Protein 4HH6 (pdb70)

Organism: Escherichia coli O44:H18 (strain 042 / EAEC) (NCBI:txid216592)

Structure (mmCIF, N/CA/C/O backbone):
data_4HH6
#
_entry.id   4HH6
#
_cell.length_a   40.920
_cell.length_b   46.850
_cell.length_c   75.530
_cell.angle_alpha   90.00
_cell.angle_beta   90.00
_cell.angle_gamma   90.00
#
_symmetry.space_group_name_H-M   'P 21 21 21'
#
loop_
_entity.id
_entity.type
_entity.pdbx_description
1 polymer 'Putative type VI secretion protein'
2 polymer 'Peptide from EAEC T6SS Sci1 SciI protein'
3 water water
#
loop_
_atom_site.group_PDB
_atom_site.id
_atom_site.type_symbol
_atom_site.label_atom_id
_atom_site.label_alt_id
_atom_site.label_comp_id
_atom_site.label_asym_id
_atom_site.label_entity_id
_atom_site.label_seq_id
_atom_site.pdbx_PDB_ins_code
_atom_site.Cartn_x
_atom_site.Cartn_y
_atom_site.Cartn_z
_atom_site.occupancy
_atom_site.B_iso_or_equiv
_atom_site.auth_seq_id
_atom_site.auth_comp_id
_atom_site.auth_asym_id
_atom_site.auth_atom_id
_atom_site.pdbx_PDB_model_num
ATOM 1 N N . GLU A 1 6 ? 7.268 3.135 -27.528 1.00 58.98 6 GLU A N 1
ATOM 2 C CA . GLU A 1 6 ? 7.335 2.956 -26.084 1.00 58.69 6 GLU A CA 1
ATOM 3 C C . GLU A 1 6 ? 5.928 3.076 -25.425 1.00 62.16 6 GLU A C 1
ATOM 4 O O . GLU A 1 6 ? 5.312 2.031 -25.192 1.00 61.99 6 GLU A O 1
ATOM 10 N N . ASN A 1 7 ? 5.358 4.290 -25.211 1.00 57.83 7 ASN A N 1
ATOM 11 C CA . ASN A 1 7 ? 5.976 5.609 -25.329 1.00 57.08 7 ASN A CA 1
ATOM 12 C C . ASN A 1 7 ? 5.860 6.320 -23.984 1.00 58.83 7 ASN A C 1
ATOM 13 O O . ASN A 1 7 ? 4.879 6.124 -23.276 1.00 58.32 7 ASN A O 1
ATOM 18 N N . SER A 1 8 ? 6.874 7.110 -23.626 1.00 53.66 8 SER A N 1
ATOM 19 C CA . SER A 1 8 ? 7.063 7.755 -22.334 1.00 52.61 8 SER A CA 1
ATOM 20 C C . SER A 1 8 ? 5.827 8.227 -21.569 1.00 54.16 8 SER A C 1
ATOM 21 O O . SER A 1 8 ? 5.632 7.790 -20.434 1.00 53.54 8 SER A O 1
ATOM 24 N N . ALA A 1 9 ? 5.007 9.110 -22.170 1.00 49.20 9 ALA A N 1
ATOM 25 C CA . ALA A 1 9 ? 3.769 9.622 -21.561 1.00 48.21 9 ALA A CA 1
ATOM 26 C C . ALA A 1 9 ? 2.692 8.571 -21.288 1.00 49.89 9 ALA A C 1
ATOM 27 O O . ALA A 1 9 ? 1.980 8.672 -20.284 1.00 49.13 9 ALA A O 1
ATOM 29 N N . ALA A 1 10 ? 2.552 7.588 -22.190 1.00 45.26 10 ALA A N 1
ATOM 30 C CA . ALA A 1 10 ? 1.616 6.470 -22.049 1.00 44.40 10 ALA A CA 1
ATOM 31 C C . ALA A 1 10 ? 2.001 5.533 -20.904 1.00 46.52 10 ALA A C 1
ATOM 32 O O . ALA A 1 10 ? 1.107 5.017 -20.235 1.00 45.91 10 ALA A O 1
ATOM 34 N N . LEU A 1 11 ? 3.315 5.336 -20.666 1.00 41.83 11 LEU A N 1
ATOM 35 C CA . LEU A 1 11 ? 3.861 4.538 -19.564 1.00 41.16 11 LEU A CA 1
ATOM 36 C C . LEU A 1 11 ? 3.574 5.180 -18.210 1.00 43.73 11 LEU A C 1
ATOM 37 O O . LEU A 1 11 ? 3.221 4.468 -17.277 1.00 43.26 11 LEU A O 1
ATOM 42 N N . LEU A 1 12 ? 3.736 6.511 -18.100 1.00 39.44 12 LEU A N 1
ATOM 43 C CA . LEU A 1 12 ? 3.547 7.270 -16.867 1.00 38.97 12 LEU A CA 1
ATOM 44 C C . LEU A 1 12 ? 2.143 7.184 -16.335 1.00 42.28 12 LEU A C 1
ATOM 45 O O . LEU A 1 12 ? 1.964 7.122 -15.123 1.00 41.86 12 LEU A O 1
ATOM 50 N N . ARG A 1 13 ? 1.145 7.165 -17.223 0.84 38.12 13 ARG A N 1
ATOM 51 C CA . ARG A 1 13 ? -0.252 7.055 -16.815 0.84 37.68 13 ARG A CA 1
ATOM 52 C C . ARG A 1 13 ? -0.600 5.636 -16.376 0.84 41.28 13 ARG A C 1
ATOM 53 O O . ARG A 1 13 ? -1.674 5.416 -15.814 0.84 40.94 13 ARG A O 1
ATOM 61 N N . ARG A 1 14 ? 0.310 4.680 -16.629 1.00 37.68 14 ARG A N 1
ATOM 62 C CA . ARG A 1 14 ? 0.178 3.286 -16.215 1.00 37.56 14 ARG A CA 1
ATOM 63 C C . ARG A 1 14 ? 0.759 3.079 -14.807 1.00 41.43 14 ARG A C 1
ATOM 64 O O . ARG A 1 14 ? 0.614 1.993 -14.249 1.00 41.18 14 ARG A O 1
ATOM 72 N N . LEU A 1 15 ? 1.407 4.114 -14.229 1.00 37.60 15 LEU A N 1
ATOM 73 C CA . LEU A 1 15 ? 1.957 4.040 -12.874 1.00 37.19 15 LEU A CA 1
ATOM 74 C C . LEU A 1 15 ? 0.829 4.138 -11.868 1.00 41.26 15 LEU A C 1
ATOM 75 O O . LEU A 1 15 ? -0.176 4.795 -12.139 1.00 40.86 15 LEU A O 1
ATOM 80 N N . ASN A 1 16 ? 1.002 3.522 -10.693 1.00 37.93 16 ASN A N 1
ATOM 81 C CA . ASN A 1 16 ? 0.011 3.640 -9.629 1.00 37.81 16 ASN A CA 1
ATOM 82 C C . ASN A 1 16 ? 0.268 4.956 -8.883 1.00 42.66 16 ASN A C 1
ATOM 83 O O . ASN A 1 16 ? 1.258 5.629 -9.177 1.00 42.34 16 ASN A O 1
ATOM 88 N N . HIS A 1 17 ? -0.614 5.332 -7.940 1.00 39.83 17 HIS A N 1
ATOM 89 C CA . HIS A 1 17 ? -0.487 6.580 -7.182 1.00 39.84 17 HIS A CA 1
ATOM 90 C C . HIS A 1 17 ? 0.848 6.717 -6.444 1.00 42.71 17 HIS A C 1
ATOM 91 O O . HIS A 1 17 ? 1.470 7.777 -6.513 1.00 42.08 17 HIS A O 1
ATOM 98 N N . TYR A 1 18 ? 1.306 5.625 -5.801 1.00 38.65 18 TYR A N 1
ATOM 99 C CA . TYR A 1 18 ? 2.558 5.534 -5.047 1.00 38.13 18 TYR A CA 1
ATOM 100 C C . TYR A 1 18 ? 3.791 5.865 -5.913 1.00 41.89 18 TYR A C 1
ATOM 101 O O . TYR A 1 18 ? 4.542 6.780 -5.569 1.00 41.72 18 TYR A O 1
ATOM 110 N N . CYS A 1 19 ? 3.992 5.119 -7.025 1.00 37.84 19 CYS A N 1
ATOM 111 C CA . CYS A 1 19 ? 5.116 5.295 -7.953 1.00 37.29 19 CYS A CA 1
ATOM 112 C C . CYS A 1 19 ? 5.110 6.642 -8.670 1.00 40.38 19 CYS A C 1
ATOM 113 O O . CYS A 1 19 ? 6.183 7.210 -8.886 1.00 39.94 19 CYS A O 1
ATOM 116 N N . ALA A 1 20 ? 3.910 7.151 -9.030 1.00 36.26 20 ALA A N 1
ATOM 117 C CA . ALA A 1 20 ? 3.734 8.447 -9.696 1.00 35.84 20 ALA A CA 1
ATOM 118 C C . ALA A 1 20 ? 4.135 9.596 -8.771 1.00 39.46 20 ALA A C 1
ATOM 119 O O . ALA A 1 20 ? 4.753 10.558 -9.234 1.00 39.09 20 ALA A O 1
ATOM 121 N N . ARG A 1 21 ? 3.798 9.482 -7.464 1.00 35.72 21 ARG A N 1
ATOM 122 C CA . ARG A 1 21 ? 4.134 10.462 -6.426 1.00 35.41 21 ARG A CA 1
ATOM 123 C C . ARG A 1 21 ? 5.649 10.491 -6.212 1.00 39.48 21 ARG A C 1
ATOM 124 O O . ARG A 1 21 ? 6.226 11.575 -6.121 1.00 39.15 21 ARG A O 1
ATOM 132 N N . ALA A 1 22 ? 6.287 9.299 -6.168 1.00 36.19 22 ALA A N 1
ATOM 133 C CA . ALA A 1 22 ? 7.732 9.134 -6.009 1.00 36.11 22 ALA A CA 1
ATOM 134 C C . ALA A 1 22 ? 8.495 9.723 -7.194 1.00 40.29 22 ALA A C 1
ATOM 135 O O . ALA A 1 22 ? 9.552 10.313 -6.991 1.00 39.53 22 ALA A O 1
ATOM 137 N N . LEU A 1 23 ? 7.950 9.600 -8.419 1.00 37.67 23 LEU A N 1
ATOM 138 C CA . LEU A 1 23 ? 8.577 10.168 -9.614 1.00 38.05 23 LEU A CA 1
ATOM 139 C C . LEU A 1 23 ? 8.422 11.695 -9.639 1.00 43.80 23 LEU A C 1
ATOM 140 O O . LEU A 1 23 ? 9.348 12.389 -10.061 1.00 43.16 23 LEU A O 1
ATOM 145 N N . GLU A 1 24 ? 7.266 12.210 -9.161 1.00 42.11 24 GLU A N 1
ATOM 146 C CA . GLU A 1 24 ? 6.975 13.645 -9.057 1.00 42.65 24 GLU A CA 1
ATOM 147 C C . GLU A 1 24 ? 7.944 14.289 -8.047 1.00 47.47 24 GLU A C 1
ATOM 148 O O . GLU A 1 24 ? 8.518 15.341 -8.333 1.00 47.21 24 GLU A O 1
ATOM 154 N N . GLY A 1 25 ? 8.163 13.603 -6.923 1.00 44.57 25 GLY A N 1
ATOM 155 C CA . GLY A 1 25 ? 9.097 14.012 -5.880 1.00 44.67 25 GLY A CA 1
ATOM 156 C C . GLY A 1 25 ? 10.536 13.921 -6.351 1.00 49.08 25 GLY A C 1
ATOM 157 O O . GLY A 1 25 ? 11.381 14.706 -5.913 1.00 48.91 25 GLY A O 1
ATOM 158 N N . ALA A 1 26 ? 10.819 12.960 -7.257 1.00 45.84 26 ALA A N 1
ATOM 159 C CA . ALA A 1 26 ? 12.134 12.771 -7.869 1.00 45.90 26 ALA A CA 1
ATOM 160 C C . ALA A 1 26 ? 12.379 13.905 -8.861 1.00 50.21 26 ALA A C 1
ATOM 161 O O . ALA A 1 26 ? 13.496 14.417 -8.928 1.00 49.72 26 ALA A O 1
ATOM 163 N N . ALA A 1 27 ? 11.321 14.315 -9.601 1.00 47.30 27 ALA A N 1
ATOM 164 C CA . ALA A 1 27 ? 11.353 15.417 -10.569 1.00 47.35 27 ALA A CA 1
ATOM 165 C C . ALA A 1 27 ? 11.602 16.734 -9.846 1.00 51.62 27 ALA A C 1
ATOM 166 O O . ALA A 1 27 ? 12.443 17.518 -10.290 1.00 51.25 27 ALA A O 1
ATOM 168 N N . SER A 1 28 ? 10.899 16.950 -8.706 1.00 48.42 28 SER A N 1
ATOM 169 C CA . SER A 1 28 ? 11.030 18.124 -7.839 1.00 48.34 28 SER A CA 1
ATOM 170 C C . SER A 1 28 ? 12.468 18.258 -7.349 1.00 52.69 28 SER A C 1
ATOM 171 O O . SER A 1 28 ? 13.015 19.358 -7.376 1.00 52.36 28 SER A O 1
ATOM 174 N N . LEU A 1 29 ? 13.076 17.129 -6.924 1.00 49.48 29 LEU A N 1
ATOM 175 C CA . LEU A 1 29 ? 14.452 17.063 -6.451 1.00 49.41 29 LEU A CA 1
ATOM 176 C C . LEU A 1 29 ? 15.446 17.393 -7.546 1.00 53.88 29 LEU A C 1
ATOM 177 O O . LEU A 1 29 ? 16.397 18.122 -7.277 1.00 53.42 29 LEU A O 1
ATOM 182 N N . CYS A 1 30 ? 15.243 16.853 -8.761 1.00 51.03 30 CYS A N 1
ATOM 183 C CA . CYS A 1 30 ? 16.090 17.123 -9.918 1.00 51.11 30 CYS A CA 1
ATOM 184 C C . CYS A 1 30 ? 16.027 18.607 -10.217 1.00 55.79 30 CYS A C 1
ATOM 185 O O . CYS A 1 30 ? 17.063 19.227 -10.377 1.00 55.20 30 CYS A O 1
ATOM 188 N N . GLN A 1 31 ? 14.815 19.184 -10.215 1.00 53.20 31 GLN A N 1
ATOM 189 C CA . GLN A 1 31 ? 14.572 20.599 -10.469 1.00 53.42 31 GLN A CA 1
ATOM 190 C C . GLN A 1 31 ? 15.366 21.495 -9.516 1.00 58.36 31 GLN A C 1
ATOM 191 O O . GLN A 1 31 ? 15.900 22.513 -9.957 1.00 58.28 31 GLN A O 1
ATOM 193 N N . THR A 1 32 ? 15.422 21.135 -8.222 1.00 55.19 32 THR A N 1
ATOM 194 C CA . THR A 1 32 ? 16.174 21.875 -7.202 1.00 55.15 32 THR A CA 1
ATOM 195 C C . THR A 1 32 ? 17.691 21.626 -7.245 1.00 59.00 32 THR A C 1
ATOM 196 O O . THR A 1 32 ? 18.473 22.564 -7.062 1.00 58.68 32 THR A O 1
ATOM 200 N N . ARG A 1 33 ? 18.096 20.369 -7.446 1.00 55.39 33 ARG A N 1
ATOM 201 C CA . ARG A 1 33 ? 19.493 19.958 -7.558 1.00 55.10 33 ARG A CA 1
ATOM 202 C C . ARG A 1 33 ? 20.071 20.271 -8.923 1.00 58.84 33 ARG A C 1
ATOM 203 O O . ARG A 1 33 ? 21.258 20.570 -9.020 1.00 58.19 33 ARG A O 1
ATOM 211 N N . ALA A 1 34 ? 19.242 20.167 -9.969 1.00 55.52 34 ALA A N 1
ATOM 212 C CA . ALA A 1 34 ? 19.507 20.577 -11.336 1.00 55.15 34 ALA A CA 1
ATOM 213 C C . ALA A 1 34 ? 20.754 20.003 -11.991 1.00 58.28 34 ALA A C 1
ATOM 214 O O . ALA A 1 34 ? 21.620 20.801 -12.296 1.00 58.17 34 ALA A O 1
ATOM 216 N N . HIS A 1 35 ? 20.894 18.701 -12.314 1.00 53.97 35 HIS A N 1
ATOM 217 C CA . HIS A 1 35 ? 20.048 17.510 -12.371 1.00 53.31 35 HIS A CA 1
ATOM 218 C C . HIS A 1 35 ? 19.160 17.453 -13.618 1.00 55.30 35 HIS A C 1
ATOM 219 O O . HIS A 1 35 ? 17.973 17.777 -13.613 1.00 54.97 35 HIS A O 1
ATOM 226 N N . ALA A 1 36 ? 19.864 17.183 -14.715 1.00 50.14 36 ALA A N 1
ATOM 227 C CA . ALA A 1 36 ? 19.434 17.148 -16.100 1.00 49.12 36 ALA A CA 1
ATOM 228 C C . ALA A 1 36 ? 18.334 16.149 -16.379 1.00 50.38 36 ALA A C 1
ATOM 229 O O . ALA A 1 36 ? 17.373 16.481 -17.076 1.00 49.83 36 ALA A O 1
ATOM 231 N N . GLU A 1 37 ? 18.470 14.937 -15.840 1.00 44.82 37 GLU A N 1
ATOM 232 C CA . GLU A 1 37 ? 17.514 13.873 -16.061 1.00 43.67 37 GLU A CA 1
ATOM 233 C C . GLU A 1 37 ? 17.147 13.157 -14.775 1.00 45.08 37 GLU A C 1
ATOM 234 O O . GLU A 1 37 ? 17.927 13.159 -13.820 1.00 44.54 37 GLU A O 1
ATOM 240 N N . ILE A 1 38 ? 15.968 12.529 -14.756 1.00 39.90 38 ILE A N 1
ATOM 241 C CA . ILE A 1 38 ? 15.529 11.717 -13.631 1.00 38.68 38 ILE A CA 1
ATOM 242 C C . ILE A 1 38 ? 16.065 10.316 -13.930 1.00 40.82 38 ILE A C 1
ATOM 243 O O . ILE A 1 38 ? 15.771 9.759 -14.990 1.00 40.23 38 ILE A O 1
ATOM 248 N N . THR A 1 39 ? 16.906 9.786 -13.034 1.00 36.35 39 THR A N 1
ATOM 249 C CA . THR A 1 39 ? 17.499 8.455 -13.176 1.00 35.67 39 THR A CA 1
ATOM 250 C C . THR A 1 39 ? 16.685 7.452 -12.326 1.00 38.23 39 THR A C 1
ATOM 251 O O . THR A 1 39 ? 15.938 7.905 -11.453 1.00 37.20 39 THR A O 1
ATOM 255 N N . PRO A 1 40 ? 16.798 6.104 -12.521 1.00 34.42 40 PRO A N 1
ATOM 256 C CA . PRO A 1 40 ? 16.037 5.180 -11.655 1.00 34.17 40 PRO A CA 1
ATOM 257 C C . PRO A 1 40 ? 16.362 5.370 -10.173 1.00 38.02 40 PRO A C 1
ATOM 258 O O . PRO A 1 40 ? 15.476 5.240 -9.338 1.00 37.46 40 PRO A O 1
ATOM 262 N N . GLU A 1 41 ? 17.623 5.724 -9.865 1.00 34.66 41 GLU A N 1
ATOM 263 C CA . GLU A 1 41 ? 18.153 6.001 -8.524 1.00 34.41 41 GLU A CA 1
ATOM 264 C C . GLU A 1 41 ? 17.471 7.196 -7.869 1.00 37.84 41 GLU A C 1
ATOM 265 O O . GLU A 1 41 ? 17.268 7.169 -6.656 1.00 37.75 41 GLU A O 1
ATOM 271 N N . HIS A 1 42 ? 17.112 8.234 -8.664 1.00 33.82 42 HIS A N 1
ATOM 272 C CA . HIS A 1 42 ? 16.370 9.414 -8.201 1.00 33.37 42 HIS A CA 1
ATOM 273 C C . HIS A 1 42 ? 14.998 8.929 -7.729 1.00 36.85 42 HIS A C 1
ATOM 274 O O . HIS A 1 42 ? 14.544 9.307 -6.649 1.00 36.33 42 HIS A O 1
ATOM 281 N N . TRP A 1 43 ? 14.368 8.061 -8.545 1.00 33.03 43 TRP A N 1
ATOM 282 C CA . TRP A 1 43 ? 13.064 7.460 -8.310 1.00 32.68 43 TRP A CA 1
ATOM 283 C C . TRP A 1 43 ? 13.091 6.458 -7.159 1.00 36.43 43 TRP A C 1
ATOM 284 O O . TRP A 1 43 ? 12.235 6.541 -6.279 1.0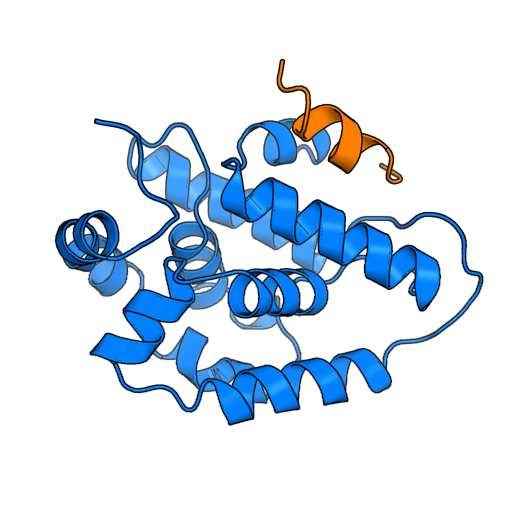0 35.92 43 TRP A O 1
ATOM 295 N N . LEU A 1 44 ? 14.070 5.519 -7.162 1.00 33.11 44 LEU A N 1
ATOM 296 C CA . LEU A 1 44 ? 14.248 4.501 -6.121 1.00 33.02 44 LEU A CA 1
ATOM 297 C C . LEU A 1 44 ? 14.436 5.153 -4.761 1.00 36.83 44 LEU A C 1
ATOM 298 O O . LEU A 1 44 ? 13.899 4.650 -3.773 1.00 36.20 44 LEU A O 1
ATOM 303 N N . LEU A 1 45 ? 15.160 6.295 -4.723 1.00 33.60 45 LEU A N 1
ATOM 304 C CA . LEU A 1 45 ? 15.387 7.085 -3.516 1.00 33.36 45 LEU A CA 1
ATOM 305 C C . LEU A 1 45 ? 14.048 7.510 -2.922 1.00 37.43 45 LEU A C 1
ATOM 306 O O . LEU A 1 45 ? 13.809 7.245 -1.751 1.00 36.89 45 LEU A O 1
ATOM 311 N N . LYS A 1 46 ? 13.166 8.114 -3.744 1.00 34.44 46 LYS A N 1
ATOM 312 C CA . LYS A 1 46 ? 11.842 8.580 -3.324 1.00 34.62 46 LYS A CA 1
ATOM 313 C C . LYS A 1 46 ? 10.887 7.445 -2.980 1.00 39.98 46 LYS A C 1
ATOM 314 O O . LYS A 1 46 ? 10.047 7.620 -2.100 1.00 39.72 46 LYS A O 1
ATOM 320 N N . LEU A 1 47 ? 11.016 6.290 -3.665 1.00 37.48 47 LEU A N 1
ATOM 321 C CA . LEU A 1 47 ? 10.200 5.098 -3.419 1.00 37.87 47 LEU A CA 1
ATOM 322 C C . LEU A 1 47 ? 10.457 4.552 -2.009 1.00 43.20 47 LEU A C 1
ATOM 323 O O . LEU A 1 47 ? 9.505 4.191 -1.314 1.00 42.76 47 LEU A O 1
ATOM 328 N N . LEU A 1 48 ? 11.740 4.530 -1.586 1.00 40.99 48 LEU A N 1
ATOM 329 C CA . LEU A 1 48 ? 12.176 4.091 -0.255 1.00 41.68 48 LEU A CA 1
ATOM 330 C C . LEU A 1 48 ? 11.829 5.157 0.765 1.00 47.49 48 LEU A C 1
ATOM 331 O O . LEU A 1 48 ? 11.391 4.839 1.869 1.00 47.19 48 LEU A O 1
ATOM 336 N N . GLU A 1 49 ? 12.068 6.426 0.395 1.00 45.41 49 GLU A N 1
ATOM 337 C CA . GLU A 1 49 ? 11.823 7.632 1.187 1.00 45.70 49 GLU A CA 1
ATOM 338 C C . GLU A 1 49 ? 10.391 7.787 1.605 1.00 49.65 49 GLU A C 1
ATOM 339 O O . GLU A 1 49 ? 10.111 8.403 2.632 1.00 49.22 49 GLU A O 1
ATOM 345 N N . GLN A 1 50 ? 9.490 7.345 0.738 1.00 46.32 50 GLN A N 1
ATOM 346 C CA . GLN A 1 50 ? 8.074 7.435 0.918 1.00 46.12 50 GLN A CA 1
ATOM 347 C C . GLN A 1 50 ? 7.572 6.506 1.975 1.00 50.33 50 GLN A C 1
ATOM 348 O O . GLN A 1 50 ? 7.061 6.994 2.976 1.00 50.00 50 GLN A O 1
ATOM 354 N N . GLY A 1 51 ? 7.547 5.212 1.729 1.00 47.39 51 GLY A N 1
ATOM 355 C CA . GLY A 1 51 ? 6.774 4.478 2.720 1.00 47.19 51 GLY A CA 1
ATOM 356 C C . GLY A 1 51 ? 7.314 3.149 3.182 1.00 50.69 51 GLY A C 1
ATOM 357 O O . GLY A 1 51 ? 8.355 3.068 3.858 1.00 50.34 51 GLY A O 1
ATOM 358 N N . GLU A 1 52 ? 6.294 2.328 3.259 1.00 46.65 52 GLU A N 1
ATOM 359 C CA . GLU A 1 52 ? 6.145 0.927 3.396 1.00 46.23 52 GLU A CA 1
ATOM 360 C C . GLU A 1 52 ? 5.427 0.536 2.086 1.00 49.58 52 GLU A C 1
ATOM 361 O O . GLU A 1 52 ? 4.236 0.191 2.040 1.00 49.04 52 GLU A O 1
ATOM 364 N N . GLY A 1 53 ? 6.196 0.713 1.035 1.00 45.86 53 GLY A N 1
ATOM 365 C CA . GLY A 1 53 ? 5.901 0.327 -0.322 1.00 45.41 53 GLY A CA 1
ATOM 366 C C . GLY A 1 53 ? 6.458 -1.068 -0.493 1.00 48.67 53 GLY A C 1
ATOM 367 O O . GLY A 1 53 ? 7.062 -1.604 0.444 1.00 48.12 53 GLY A O 1
ATOM 368 N N . ASP A 1 54 ? 6.248 -1.681 -1.672 1.00 44.81 54 ASP A N 1
ATOM 369 C CA . ASP A 1 54 ? 6.695 -3.044 -1.963 1.00 44.48 54 ASP A CA 1
ATOM 370 C C . ASP A 1 54 ? 8.164 -3.298 -1.631 1.00 48.27 54 ASP A C 1
ATOM 371 O O . ASP A 1 54 ? 8.476 -4.352 -1.085 1.00 48.00 54 ASP A O 1
ATOM 376 N N . LEU A 1 55 ? 9.052 -2.326 -1.927 1.00 44.75 55 LEU A N 1
ATOM 377 C CA . LEU A 1 55 ? 10.495 -2.413 -1.665 1.00 44.61 55 LEU A CA 1
ATOM 378 C C . LEU A 1 55 ? 10.794 -2.447 -0.169 1.00 48.25 55 LEU A C 1
ATOM 379 O O . LEU A 1 55 ? 11.726 -3.133 0.250 1.00 47.87 55 LEU A O 1
ATOM 384 N N . THR A 1 56 ? 10.014 -1.698 0.629 1.00 44.79 56 THR A N 1
ATOM 385 C CA . THR A 1 56 ? 10.162 -1.641 2.084 1.00 44.63 56 THR A CA 1
ATOM 386 C C . THR A 1 56 ? 9.712 -2.977 2.706 1.00 48.74 56 THR A C 1
ATOM 387 O O . THR A 1 56 ? 10.403 -3.499 3.582 1.00 48.36 56 THR A O 1
ATOM 391 N N . VAL A 1 57 ? 8.586 -3.540 2.211 1.00 45.38 57 VAL A N 1
ATOM 392 C CA . VAL A 1 57 ? 8.012 -4.829 2.628 1.00 45.39 57 VAL A CA 1
ATOM 393 C C . VAL A 1 57 ? 8.973 -5.976 2.289 1.00 50.30 57 VAL A C 1
ATOM 394 O O . VAL A 1 57 ? 9.247 -6.807 3.155 1.00 50.07 57 VAL A O 1
ATOM 398 N N . LEU A 1 58 ? 9.505 -6.000 1.045 1.00 47.60 58 LEU A N 1
ATOM 399 C CA . LEU A 1 58 ? 10.475 -7.004 0.594 1.00 47.87 58 LEU A CA 1
ATOM 400 C C . LEU A 1 58 ? 11.778 -6.847 1.359 1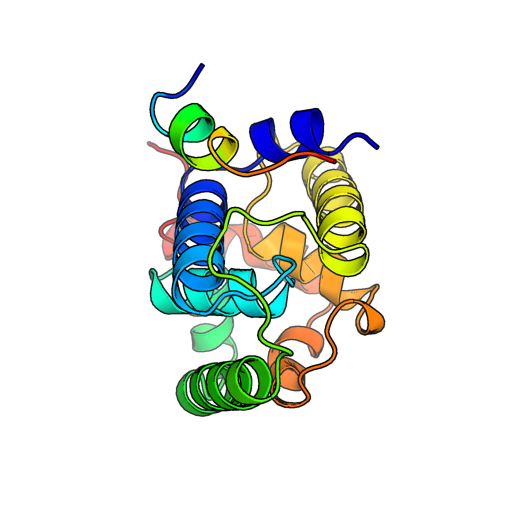.00 52.98 58 LEU A C 1
ATOM 401 O O . LEU A 1 58 ? 12.393 -7.848 1.720 1.00 52.54 58 LEU A O 1
ATOM 406 N N . GLY A 1 59 ? 12.153 -5.594 1.628 1.00 50.69 59 GLY A N 1
ATOM 407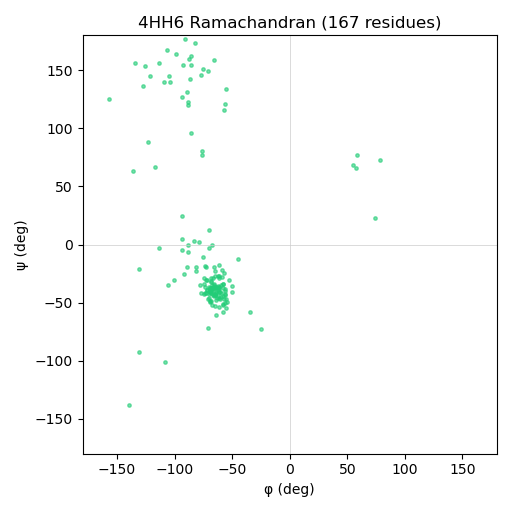 C CA . GLY A 1 59 ? 13.339 -5.236 2.394 1.00 51.12 59 GLY A CA 1
ATOM 408 C C . GLY A 1 59 ? 13.352 -5.859 3.773 1.00 56.28 59 GLY A C 1
ATOM 409 O O . GLY A 1 59 ? 14.345 -6.465 4.163 1.00 55.76 59 GLY A O 1
ATOM 410 N N . ARG A 1 60 ? 12.217 -5.757 4.482 1.00 53.93 60 ARG A N 1
ATOM 411 C CA . ARG A 1 60 ? 11.976 -6.278 5.825 1.00 54.39 60 ARG A CA 1
ATOM 412 C C . ARG A 1 60 ? 12.050 -7.814 5.871 1.00 59.69 60 ARG A C 1
ATOM 413 O O . ARG A 1 60 ? 12.916 -8.353 6.562 1.00 59.06 60 ARG A O 1
ATOM 421 N N . ARG A 1 61 ? 11.164 -8.508 5.110 1.00 57.65 61 ARG A N 1
ATOM 422 C CA . ARG A 1 61 ? 11.065 -9.975 5.033 1.00 58.11 61 ARG A CA 1
ATOM 423 C C . ARG A 1 61 ? 12.337 -10.649 4.500 1.00 64.65 61 ARG A C 1
ATOM 424 O O . ARG A 1 61 ? 12.521 -11.852 4.693 1.00 64.52 61 ARG A O 1
ATOM 429 N N . TYR A 1 62 ? 13.215 -9.877 3.847 1.00 63.02 62 TYR A N 1
ATOM 430 C CA . TYR A 1 62 ? 14.500 -10.370 3.357 1.00 63.77 62 TYR A CA 1
ATOM 431 C C . TYR A 1 62 ? 15.675 -9.734 4.068 1.00 69.48 62 TYR A C 1
ATOM 432 O O . TYR A 1 62 ? 16.828 -10.113 3.835 1.00 68.98 62 TYR A O 1
ATOM 441 N N . ASP A 1 63 ? 15.368 -8.789 4.976 1.00 67.63 63 ASP A N 1
ATOM 442 C CA . ASP A 1 63 ? 16.323 -8.101 5.836 1.00 68.14 63 ASP A CA 1
ATOM 443 C C . ASP A 1 63 ? 17.398 -7.359 5.028 1.00 72.94 63 ASP A C 1
ATOM 444 O O . ASP A 1 63 ? 18.515 -7.854 4.879 1.00 72.60 63 ASP A O 1
ATOM 449 N N . TRP A 1 64 ? 17.044 -6.199 4.454 1.00 70.09 64 TRP A N 1
ATOM 450 C CA . TRP A 1 64 ? 18.029 -5.401 3.728 1.00 70.15 64 TRP A CA 1
ATOM 451 C C . TRP A 1 64 ? 18.404 -4.223 4.584 1.00 73.70 64 TRP A C 1
ATOM 452 O O . TRP A 1 64 ? 17.555 -3.684 5.300 1.00 73.17 64 TRP A O 1
ATOM 463 N N . ASP A 1 65 ? 19.674 -3.815 4.513 1.00 70.14 65 ASP A N 1
ATOM 464 C CA . ASP A 1 65 ? 20.168 -2.662 5.246 1.00 69.90 65 ASP A CA 1
ATOM 465 C C . ASP A 1 65 ? 19.652 -1.435 4.492 1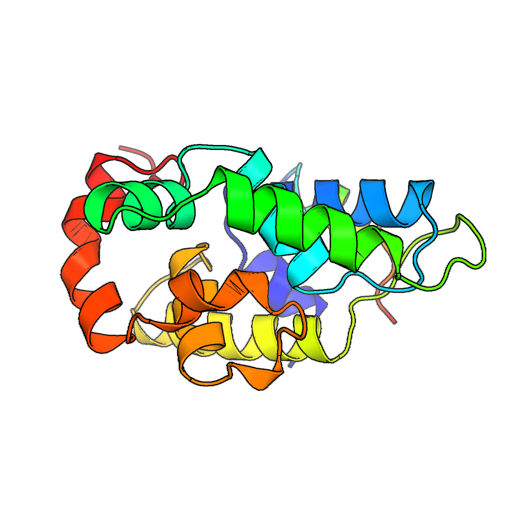.00 73.32 65 ASP A C 1
ATOM 466 O O . ASP A 1 65 ? 20.387 -0.817 3.716 1.00 72.87 65 ASP A O 1
ATOM 471 N N . MET A 1 66 ? 18.349 -1.125 4.690 1.00 69.45 66 MET A N 1
ATOM 472 C CA . MET A 1 66 ? 17.638 -0.017 4.041 1.00 69.04 66 MET A CA 1
ATOM 473 C C . MET A 1 66 ? 18.366 1.308 4.227 1.00 72.59 66 MET A C 1
ATOM 474 O O . MET A 1 66 ? 18.320 2.145 3.331 1.00 72.24 66 MET A O 1
ATOM 479 N N . ASP A 1 67 ? 19.091 1.458 5.359 1.00 68.86 67 ASP A N 1
ATOM 480 C CA . ASP A 1 67 ? 19.913 2.617 5.690 1.00 68.56 67 ASP A CA 1
ATOM 481 C C . ASP A 1 67 ? 21.059 2.722 4.687 1.00 72.15 67 ASP A C 1
ATOM 482 O O . ASP A 1 67 ? 21.205 3.770 4.062 1.00 71.80 67 ASP A O 1
ATOM 484 N N . ALA A 1 68 ? 21.833 1.623 4.499 1.00 68.36 68 ALA A N 1
ATOM 485 C CA . ALA A 1 68 ? 22.956 1.548 3.559 1.00 68.00 68 ALA A CA 1
ATOM 486 C C . ALA A 1 68 ? 22.516 1.891 2.136 1.00 71.51 68 ALA A C 1
ATOM 487 O O . ALA A 1 68 ? 23.128 2.767 1.536 1.00 71.06 68 ALA A O 1
ATOM 489 N N . ILE A 1 69 ? 21.423 1.254 1.629 1.00 67.74 69 ILE A N 1
ATOM 490 C CA . ILE A 1 69 ? 20.841 1.493 0.293 1.00 67.30 69 ILE A CA 1
ATOM 491 C C . ILE A 1 69 ? 20.513 2.982 0.147 1.00 70.74 69 ILE A C 1
ATOM 492 O O . ILE A 1 69 ? 20.978 3.627 -0.794 1.00 70.19 69 ILE A O 1
ATOM 497 N N . TRP A 1 70 ? 19.730 3.512 1.106 1.00 66.99 70 TRP A N 1
ATOM 498 C CA . TRP A 1 70 ? 19.309 4.905 1.212 1.00 66.61 70 TRP A CA 1
ATOM 499 C C . TRP A 1 70 ? 20.527 5.833 1.190 1.00 69.23 70 TRP A C 1
ATOM 500 O O . TRP A 1 70 ? 20.550 6.794 0.418 1.00 68.84 70 TRP A O 1
ATOM 511 N N . GLN A 1 71 ? 21.542 5.520 2.025 1.00 64.60 71 GLN A N 1
ATOM 512 C CA . GLN A 1 71 ? 22.800 6.260 2.127 1.00 63.91 71 GLN A CA 1
ATOM 513 C C . GLN A 1 71 ? 23.580 6.157 0.819 1.00 66.15 71 GLN A C 1
ATOM 514 O O . GLN A 1 71 ? 24.093 7.171 0.347 1.00 66.03 71 GLN A O 1
ATOM 516 N N . SER A 1 72 ? 23.644 4.943 0.225 1.00 61.02 72 SER A N 1
ATOM 517 C CA . SER A 1 72 ? 24.339 4.679 -1.035 1.00 60.10 72 SER A CA 1
ATOM 518 C C . SER A 1 72 ? 23.743 5.503 -2.167 1.00 62.13 72 SER A C 1
ATOM 519 O O . SER A 1 72 ? 24.496 6.148 -2.900 1.00 61.72 72 SER A O 1
ATOM 522 N N . LEU A 1 73 ? 22.394 5.513 -2.282 1.00 56.97 73 LEU A N 1
ATOM 523 C CA . LEU A 1 73 ? 21.665 6.275 -3.297 1.00 55.86 73 LEU A CA 1
ATOM 524 C C . LEU A 1 73 ? 22.003 7.761 -3.201 1.00 58.16 73 LEU A C 1
ATOM 525 O O . LEU A 1 73 ? 22.432 8.342 -4.198 1.00 57.47 73 LEU A O 1
ATOM 530 N N . LEU A 1 74 ? 21.897 8.345 -1.983 1.00 53.77 74 LEU A N 1
ATOM 531 C CA . LEU A 1 74 ? 22.207 9.752 -1.702 1.00 53.06 74 LEU A CA 1
ATOM 532 C C . LEU A 1 74 ? 23.629 10.158 -2.099 1.00 55.99 74 LEU A C 1
ATOM 533 O O . LEU A 1 74 ? 23.816 11.260 -2.611 1.00 55.50 74 LEU A O 1
ATOM 538 N N . GLY A 1 75 ? 24.592 9.258 -1.891 1.00 51.93 75 GLY A N 1
ATOM 539 C CA . GLY A 1 75 ? 25.993 9.458 -2.248 1.00 51.52 75 GLY A CA 1
ATOM 540 C C . GLY A 1 75 ? 26.227 9.466 -3.748 1.00 54.87 75 GLY A C 1
ATOM 541 O O . GLY A 1 75 ? 27.060 10.231 -4.238 1.00 54.48 75 GLY A O 1
ATOM 542 N N . TRP A 1 76 ? 25.486 8.608 -4.487 1.00 51.20 76 TRP A N 1
ATOM 543 C CA . TRP A 1 76 ? 25.539 8.497 -5.950 1.00 50.77 76 TRP A CA 1
ATOM 544 C C . TRP A 1 76 ? 24.929 9.758 -6.571 1.00 55.12 76 TRP A C 1
ATOM 545 O O . TRP A 1 76 ? 25.554 10.361 -7.448 1.00 54.60 76 TRP A O 1
ATOM 556 N N . LEU A 1 77 ? 23.723 10.168 -6.089 1.00 52.26 77 LEU A N 1
ATOM 557 C CA . LEU A 1 77 ? 22.992 11.373 -6.512 1.00 52.47 77 LEU A CA 1
ATOM 558 C C . LEU A 1 77 ? 23.840 12.642 -6.312 1.00 57.96 77 LEU A C 1
ATOM 559 O O . LEU A 1 77 ? 23.613 13.641 -6.993 1.00 57.45 77 LEU A O 1
ATOM 564 N N . ASP A 1 78 ? 24.813 12.589 -5.378 1.00 55.78 78 ASP A N 1
ATOM 565 C CA . ASP A 1 78 ? 25.752 13.673 -5.089 1.00 56.18 78 ASP A CA 1
ATOM 566 C C . ASP A 1 78 ? 26.789 13.826 -6.206 1.00 61.82 78 ASP A C 1
ATOM 567 O O . ASP A 1 78 ? 27.261 14.938 -6.447 1.00 61.59 78 ASP A O 1
ATOM 572 N N . ASN A 1 79 ? 27.135 12.719 -6.886 1.00 59.42 79 ASN A N 1
ATOM 573 C CA . ASN A 1 79 ? 28.083 12.717 -8.001 1.00 59.88 79 ASN A CA 1
ATOM 574 C C . ASN A 1 79 ? 27.374 12.846 -9.356 1.00 64.56 79 ASN A C 1
ATOM 575 O O . ASN A 1 79 ? 27.922 12.467 -10.395 1.00 64.01 79 ASN A O 1
ATOM 580 N N . GLN A 1 80 ? 26.165 13.433 -9.337 1.00 61.78 80 GLN A N 1
ATOM 581 C CA . GLN A 1 80 ? 25.371 13.670 -10.529 1.00 61.75 80 GLN A CA 1
ATOM 582 C C . GLN A 1 80 ? 25.624 15.057 -11.084 1.00 65.65 80 GLN A C 1
ATOM 583 O O . GLN A 1 80 ? 25.494 16.041 -10.352 1.00 65.05 80 GLN A O 1
ATOM 589 N N . PRO A 1 81 ? 25.967 15.145 -12.389 1.00 62.43 81 PRO A N 1
ATOM 590 C CA . PRO A 1 81 ? 26.259 16.454 -12.988 1.00 62.10 81 PRO A CA 1
ATOM 591 C C . PRO A 1 81 ? 25.131 17.450 -12.809 1.00 65.34 81 PRO A C 1
ATOM 592 O O . PRO A 1 81 ? 23.959 17.111 -12.978 1.00 64.99 81 PRO A O 1
ATOM 596 N N . ARG A 1 82 ? 25.511 18.660 -12.404 1.00 61.52 82 ARG A N 1
ATOM 597 C CA . ARG A 1 82 ? 24.649 19.794 -12.145 1.00 61.12 82 ARG A CA 1
ATOM 598 C C . ARG A 1 82 ? 24.784 20.731 -13.301 1.00 64.52 82 ARG A C 1
ATOM 599 O O . ARG A 1 82 ? 25.892 20.941 -13.800 1.00 64.01 82 ARG A O 1
ATOM 607 N N . SER A 1 83 ? 23.678 21.308 -13.732 1.00 60.73 83 SER A N 1
ATOM 608 C CA . SER A 1 83 ? 23.739 22.278 -14.808 1.00 60.27 83 SER A CA 1
ATOM 609 C C . SER A 1 83 ? 22.963 23.524 -14.435 1.00 63.84 83 SER A C 1
ATOM 610 O O . SER A 1 83 ? 23.505 24.425 -13.791 1.00 63.33 83 SER A O 1
ATOM 613 N N . VAL A 1 84 ? 21.690 23.554 -14.822 1.00 60.08 84 VAL A N 1
ATOM 614 C CA . VAL A 1 84 ? 20.770 24.647 -14.588 1.00 59.81 84 VAL A CA 1
ATOM 615 C C . VAL A 1 84 ? 19.536 24.062 -13.932 1.00 63.84 84 VAL A C 1
ATOM 616 O O . VAL A 1 84 ? 19.074 22.997 -14.344 1.00 63.83 84 VAL A O 1
ATOM 620 N N . ARG A 1 85 ? 19.015 24.743 -12.902 1.00 59.94 85 ARG A N 1
ATOM 621 C CA . ARG A 1 85 ? 17.824 24.332 -12.178 1.00 59.58 85 ARG A CA 1
ATOM 622 C C . ARG A 1 85 ? 16.617 24.657 -13.040 1.00 63.14 85 ARG A C 1
ATOM 623 O O . ARG A 1 85 ? 15.981 25.695 -12.845 1.00 62.81 85 ARG A O 1
ATOM 625 N N . SER A 1 86 ? 16.317 23.795 -14.031 1.00 59.33 86 SER A N 1
ATOM 626 C CA . SER A 1 86 ? 15.164 24.048 -14.893 1.00 59.02 86 SER A CA 1
ATOM 627 C C . SER A 1 86 ? 13.968 23.116 -14.669 1.00 62.48 86 SER A C 1
ATOM 628 O O . SER A 1 86 ? 13.187 23.332 -13.736 1.00 62.26 86 SER A O 1
ATOM 631 N N . ARG A 1 87 ? 13.813 22.112 -15.532 1.00 58.20 87 ARG A N 1
ATOM 632 C CA . ARG A 1 87 ? 12.732 21.128 -15.489 1.00 57.51 87 ARG A CA 1
ATOM 633 C C . ARG A 1 87 ? 13.260 19.896 -16.232 1.00 59.68 87 ARG A C 1
ATOM 634 O O . ARG A 1 87 ? 13.665 20.038 -17.398 1.00 59.49 87 ARG A O 1
ATOM 642 N N . PRO A 1 88 ? 13.255 18.695 -15.620 1.00 54.58 88 PRO A N 1
ATOM 643 C CA . PRO A 1 88 ? 13.967 17.573 -16.234 1.00 53.68 88 PRO A CA 1
ATOM 644 C C . PRO A 1 88 ? 13.309 16.574 -17.179 1.00 55.49 88 PRO A C 1
ATOM 645 O O . PRO A 1 88 ? 12.105 16.294 -17.153 1.00 54.92 88 PRO A O 1
ATOM 649 N N . GLN A 1 89 ? 14.179 16.006 -18.010 1.00 50.45 89 GLN A N 1
ATOM 650 C CA . GLN A 1 89 ? 13.883 14.938 -18.946 1.00 49.41 89 GLN A CA 1
ATOM 651 C C . GLN A 1 89 ? 14.014 13.597 -18.231 1.00 51.14 89 GLN A C 1
ATOM 652 O O . GLN A 1 89 ? 14.586 13.527 -17.145 1.00 50.47 89 GLN A O 1
ATOM 654 N N . LEU A 1 90 ? 13.444 12.542 -18.814 1.00 46.16 90 LEU A N 1
ATOM 655 C CA . LEU A 1 90 ? 13.548 11.191 -18.287 1.00 45.13 90 LEU A CA 1
ATOM 656 C C . LE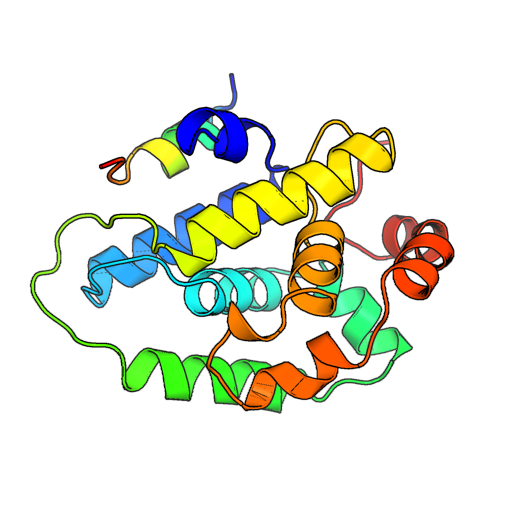U A 1 90 ? 14.799 10.595 -18.925 1.00 48.18 90 LEU A C 1
ATOM 657 O O . LEU A 1 90 ? 14.979 10.717 -20.142 1.00 47.81 90 LEU A O 1
ATOM 662 N N . ALA A 1 91 ? 15.682 9.992 -18.108 1.00 44.03 91 ALA A N 1
ATOM 663 C CA . ALA A 1 91 ? 16.912 9.356 -18.596 1.00 43.60 91 ALA A CA 1
ATOM 664 C C . ALA A 1 91 ? 16.564 8.152 -19.472 1.00 47.06 91 ALA A C 1
ATOM 665 O O . ALA A 1 91 ? 15.454 7.620 -19.361 1.00 47.06 91 ALA A O 1
ATOM 667 N N . GLN A 1 92 ? 17.505 7.720 -20.337 1.00 42.74 92 GLN A N 1
ATOM 668 C CA . GLN A 1 92 ? 17.308 6.555 -21.208 1.00 42.24 92 GLN A CA 1
ATOM 669 C C . GLN A 1 92 ? 17.078 5.295 -20.367 1.00 45.06 92 GLN A C 1
ATOM 670 O O . GLN A 1 92 ? 16.222 4.481 -20.714 1.00 44.85 92 GLN A O 1
ATOM 673 N N . SER A 1 93 ? 17.810 5.176 -19.236 1.00 40.42 93 SER A N 1
ATOM 674 C CA . SER A 1 93 ? 17.726 4.079 -18.272 1.00 39.84 93 SER A CA 1
ATOM 675 C C . SER A 1 93 ? 16.362 4.016 -17.582 1.00 42.61 93 SER A C 1
ATOM 676 O O . SER A 1 93 ? 15.832 2.919 -17.391 1.00 42.07 93 SER A O 1
ATOM 679 N N . LEU A 1 94 ? 15.792 5.189 -17.221 1.00 38.22 94 LEU A N 1
ATOM 680 C CA . LEU A 1 94 ? 14.476 5.275 -16.586 1.00 37.68 94 LEU A CA 1
ATOM 681 C C . LEU A 1 94 ? 13.394 4.966 -17.619 1.00 40.72 94 LEU A C 1
ATOM 682 O O . LEU A 1 94 ? 12.446 4.250 -17.302 1.00 40.20 94 LEU A O 1
ATOM 687 N N . ASN A 1 95 ? 13.544 5.504 -18.850 1.00 36.87 95 ASN A N 1
ATOM 688 C CA . ASN A 1 95 ? 12.626 5.286 -19.971 1.00 36.33 95 ASN A CA 1
ATOM 689 C C . ASN A 1 95 ? 12.540 3.801 -20.304 1.00 38.34 95 ASN A C 1
ATOM 690 O O . ASN A 1 95 ? 11.443 3.293 -20.535 1.00 37.73 95 ASN A O 1
ATOM 695 N N . ALA A 1 96 ? 13.699 3.103 -20.294 1.00 33.76 96 ALA A N 1
ATOM 696 C CA . ALA A 1 96 ? 13.793 1.666 -20.542 1.00 33.06 96 ALA A CA 1
ATOM 697 C C . ALA A 1 96 ? 13.175 0.880 -19.380 1.00 35.80 96 ALA A C 1
ATOM 698 O O . ALA A 1 96 ? 12.459 -0.089 -19.630 1.00 34.97 96 ALA A O 1
ATOM 700 N N . LEU A 1 97 ? 13.422 1.320 -18.116 1.00 32.08 97 LEU A N 1
ATOM 701 C CA . LEU A 1 97 ? 12.865 0.707 -16.899 1.00 31.76 97 LEU A CA 1
ATOM 702 C C . LEU A 1 97 ? 11.337 0.796 -16.914 1.00 35.44 97 LEU A C 1
ATOM 703 O O . LEU A 1 97 ? 10.669 -0.171 -16.558 1.00 34.52 97 LEU A O 1
ATOM 708 N N . LEU A 1 98 ? 10.803 1.945 -17.364 1.00 32.57 98 LEU A N 1
ATOM 709 C CA . LEU A 1 98 ? 9.377 2.241 -17.506 1.00 32.74 98 LEU A CA 1
ATOM 710 C C . LEU A 1 98 ? 8.709 1.257 -18.476 1.00 37.31 98 LEU A C 1
ATOM 711 O O . LEU A 1 98 ? 7.610 0.778 -18.198 1.00 36.96 98 LEU A O 1
ATOM 716 N N . LYS A 1 99 ? 9.394 0.934 -19.587 1.00 34.30 99 LYS A N 1
ATOM 717 C CA . LYS A 1 99 ? 8.910 0.006 -20.604 1.00 34.45 99 LYS A CA 1
ATOM 718 C C . LYS A 1 99 ? 8.978 -1.447 -20.134 1.00 38.53 99 LYS A C 1
ATOM 719 O O . LYS A 1 99 ? 8.039 -2.204 -20.392 1.00 38.30 99 LYS A O 1
ATOM 723 N N . GLN A 1 100 ? 10.073 -1.838 -19.447 1.00 34.89 100 GLN A N 1
ATOM 724 C CA . GLN A 1 100 ? 10.242 -3.204 -18.936 1.00 34.72 100 GLN A CA 1
ATOM 725 C C . GLN A 1 100 ? 9.313 -3.493 -17.756 1.00 38.39 100 GLN A C 1
ATOM 726 O O . GLN A 1 100 ? 8.751 -4.585 -17.691 1.00 38.18 100 GLN A O 1
ATOM 732 N N . ALA A 1 101 ? 9.119 -2.505 -16.853 1.00 34.68 101 ALA A N 1
ATOM 733 C CA . ALA A 1 101 ? 8.220 -2.619 -15.701 1.00 34.46 101 ALA A CA 1
ATOM 734 C C . ALA A 1 101 ? 6.771 -2.736 -16.156 1.00 38.85 101 ALA A C 1
ATOM 735 O O . ALA A 1 101 ? 6.001 -3.458 -15.521 1.00 38.21 101 ALA A O 1
ATOM 737 N N . TRP A 1 102 ? 6.407 -2.049 -17.267 1.00 36.02 102 TRP A N 1
ATOM 738 C CA . TRP A 1 102 ? 5.065 -2.141 -17.845 1.00 36.09 102 TRP A CA 1
ATOM 739 C C . TRP A 1 102 ? 4.854 -3.533 -18.436 1.00 39.86 102 TRP A C 1
ATOM 740 O O . TRP A 1 102 ? 3.779 -4.106 -18.260 1.00 39.12 102 TRP A O 1
ATOM 751 N N . MET A 1 103 ? 5.899 -4.087 -19.092 1.00 36.58 103 MET A N 1
ATOM 752 C CA . MET A 1 103 ? 5.886 -5.433 -19.660 1.00 36.51 103 MET A CA 1
ATOM 753 C C . MET A 1 103 ? 5.699 -6.466 -18.542 1.00 40.28 103 MET A C 1
ATOM 754 O O . MET A 1 103 ? 4.936 -7.410 -18.722 1.00 40.03 103 MET A O 1
ATOM 756 N N . VAL A 1 104 ? 6.340 -6.248 -17.374 1.00 36.47 104 VAL A N 1
ATOM 757 C CA . VAL A 1 104 ? 6.220 -7.113 -16.194 1.00 36.36 104 VAL A CA 1
ATOM 758 C C . VAL A 1 104 ? 4.796 -7.003 -15.602 1.00 41.36 104 VAL A C 1
ATOM 759 O O . VAL A 1 104 ? 4.159 -8.033 -15.365 1.00 41.27 104 VAL A O 1
ATOM 763 N N . ALA A 1 105 ? 4.296 -5.762 -15.409 1.00 38.54 105 ALA A N 1
ATOM 764 C CA . ALA A 1 105 ? 2.966 -5.479 -14.857 1.00 38.80 105 ALA A CA 1
ATOM 765 C C . ALA A 1 105 ? 1.835 -6.036 -15.725 1.00 44.31 105 ALA A C 1
ATOM 766 O O . ALA A 1 105 ? 1.009 -6.795 -15.215 1.00 44.09 105 ALA A O 1
ATOM 768 N N . SER A 1 106 ? 1.819 -5.685 -17.034 1.00 41.93 106 SER A N 1
ATOM 769 C CA . SER A 1 106 ? 0.808 -6.127 -18.002 1.00 42.17 106 SER A CA 1
ATOM 770 C C . SER A 1 106 ? 0.677 -7.645 -18.066 1.00 47.05 106 SER A C 1
ATOM 771 O O . SER A 1 106 ? -0.442 -8.146 -17.977 1.00 46.53 106 SER A O 1
ATOM 774 N N . LEU A 1 107 ? 1.816 -8.375 -18.138 1.00 44.39 107 LEU A N 1
ATOM 775 C CA . LEU A 1 107 ? 1.845 -9.843 -18.178 1.00 44.45 107 LEU A CA 1
ATOM 776 C C . LEU A 1 107 ? 1.233 -10.493 -16.930 1.00 48.66 107 LEU A C 1
ATOM 777 O O . LEU A 1 107 ? 0.675 -11.585 -17.028 1.00 48.39 107 LEU A O 1
ATOM 782 N N . GLN A 1 108 ? 1.301 -9.803 -15.777 1.00 45.28 108 GLN A N 1
ATOM 783 C CA . GLN A 1 108 ? 0.735 -10.264 -14.507 1.00 45.06 108 GLN A CA 1
ATOM 784 C C . GLN A 1 108 ? -0.774 -9.947 -14.390 1.00 48.14 108 GLN A C 1
ATOM 785 O O . GLN A 1 108 ? -1.389 -10.245 -13.365 1.00 47.48 108 GLN A O 1
ATOM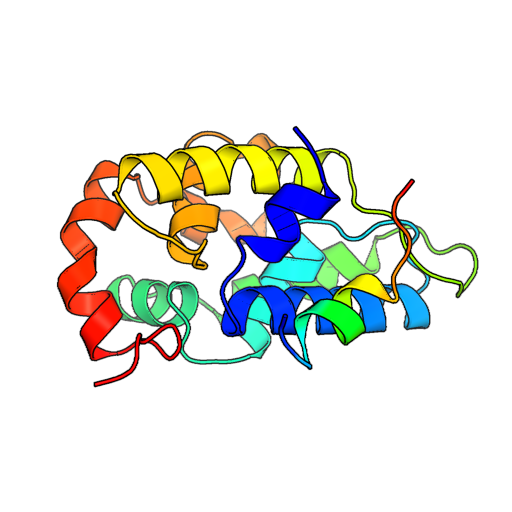 791 N N . GLY A 1 109 ? -1.346 -9.377 -15.453 1.00 44.57 109 GLY A N 1
ATOM 792 C CA . GLY A 1 109 ? -2.755 -9.002 -15.532 1.00 44.25 109 GLY A CA 1
ATOM 793 C C . GLY A 1 109 ? -3.104 -7.769 -14.726 1.00 47.76 109 GLY A C 1
ATOM 794 O O . GLY A 1 109 ? -4.266 -7.573 -14.359 1.00 47.15 109 GLY A O 1
ATOM 795 N N . GLU A 1 110 ? -2.094 -6.925 -14.455 1.00 44.25 110 GLU A N 1
ATOM 796 C CA . GLU A 1 110 ? -2.241 -5.691 -13.689 1.00 43.88 110 GLU A CA 1
ATOM 797 C C . GLU A 1 110 ? -2.63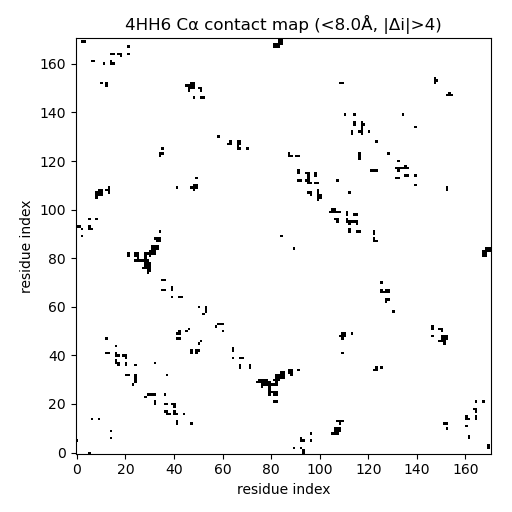0 -4.518 -14.576 1.00 47.84 110 GLU A C 1
ATOM 798 O O . GLU A 1 110 ? -2.431 -4.561 -15.793 1.00 47.31 110 GLU A O 1
ATOM 804 N N . GLU A 1 111 ? -3.192 -3.469 -13.958 1.00 44.74 111 GLU A N 1
ATOM 805 C CA . GLU A 1 111 ? -3.600 -2.239 -14.633 1.00 44.53 111 GLU A CA 1
ATOM 806 C C . GLU A 1 111 ? -2.548 -1.164 -14.412 1.00 47.94 111 GLU A C 1
ATOM 807 O O . GLU A 1 111 ? -2.364 -0.293 -15.266 1.00 47.80 111 GLU A O 1
ATOM 813 N N . HIS A 1 112 ? -1.870 -1.225 -13.254 1.00 43.71 112 HIS A N 1
ATOM 814 C CA . HIS A 1 112 ? -0.858 -0.259 -12.858 1.00 42.98 112 HIS A CA 1
ATOM 815 C C . HIS A 1 112 ? 0.473 -0.887 -12.499 1.00 44.92 112 HIS A C 1
ATOM 816 O O . HIS A 1 112 ? 0.528 -2.044 -12.077 1.00 44.56 112 HIS A O 1
ATOM 823 N N . ILE A 1 113 ? 1.548 -0.106 -12.668 1.00 39.85 113 ILE A N 1
ATOM 824 C CA . ILE A 1 113 ? 2.906 -0.513 -12.344 1.00 39.03 113 ILE A CA 1
ATOM 825 C C . ILE A 1 113 ? 3.161 -0.172 -10.880 1.00 41.85 113 ILE A C 1
ATOM 826 O O . ILE A 1 113 ? 3.027 0.988 -10.480 1.00 41.39 113 ILE A O 1
ATOM 831 N N . ARG A 1 114 ? 3.519 -1.182 -10.085 1.00 37.59 114 ARG A N 1
ATOM 832 C CA . ARG A 1 114 ? 3.887 -0.974 -8.689 1.00 37.00 114 ARG A CA 1
ATOM 833 C C . ARG A 1 114 ? 5.403 -1.147 -8.547 1.00 40.43 114 ARG A C 1
ATOM 834 O O . ARG A 1 114 ? 6.045 -1.579 -9.508 1.00 40.10 114 ARG A O 1
ATOM 842 N N . SER A 1 115 ? 5.988 -0.751 -7.401 1.00 36.67 115 SER A N 1
ATOM 843 C CA . SER A 1 115 ? 7.440 -0.819 -7.188 1.00 36.43 115 SER A CA 1
ATOM 844 C C . SER A 1 115 ? 8.068 -2.215 -7.321 1.00 39.66 115 SER A C 1
ATOM 845 O O . SER A 1 115 ? 9.258 -2.310 -7.626 1.00 39.18 115 SER A O 1
ATOM 848 N N . VAL A 1 116 ? 7.259 -3.285 -7.158 1.00 35.97 116 VAL A N 1
ATOM 849 C CA . VAL A 1 116 ? 7.701 -4.673 -7.317 1.00 35.70 116 VAL A CA 1
ATOM 850 C C . VAL A 1 116 ? 7.891 -5.017 -8.809 1.00 39.76 116 VAL A C 1
ATOM 851 O O . VAL A 1 116 ? 8.728 -5.860 -9.139 1.00 39.36 116 VAL A O 1
ATOM 855 N N . HIS A 1 117 ? 7.122 -4.352 -9.700 1.00 36.69 117 HIS A N 1
ATOM 856 C CA . HIS A 1 117 ? 7.215 -4.531 -11.151 1.00 36.66 117 HIS A CA 1
ATOM 857 C C . HIS A 1 117 ? 8.479 -3.845 -11.668 1.00 40.47 117 HIS A C 1
ATOM 858 O O . HIS A 1 117 ? 9.124 -4.359 -12.586 1.00 39.62 117 HIS A O 1
ATOM 865 N N . LEU A 1 118 ? 8.855 -2.709 -11.035 1.00 37.52 118 LEU A N 1
ATOM 866 C CA . LEU A 1 118 ? 10.085 -1.966 -11.323 1.00 37.56 118 LEU A CA 1
ATOM 867 C C . LEU A 1 118 ? 11.258 -2.830 -10.872 1.00 42.14 118 LEU A C 1
ATOM 868 O O . LEU A 1 118 ? 12.269 -2.906 -11.571 1.00 41.71 118 LEU A O 1
ATOM 873 N N . LEU A 1 119 ? 11.093 -3.514 -9.715 1.00 39.22 119 LEU A N 1
ATOM 874 C CA . LEU A 1 119 ? 12.081 -4.424 -9.143 1.00 39.24 119 LEU A CA 1
ATOM 875 C C . LEU A 1 119 ? 12.252 -5.665 -10.012 1.00 43.95 119 LEU A C 1
ATOM 876 O O . LEU A 1 119 ? 13.374 -6.141 -10.162 1.00 43.83 119 LEU A O 1
ATOM 881 N N . GLY A 1 120 ? 11.150 -6.146 -10.593 1.00 41.01 120 GLY A N 1
ATOM 882 C CA . GLY A 1 120 ? 11.133 -7.286 -11.503 1.00 41.16 120 GLY A CA 1
ATOM 883 C C . GLY A 1 120 ? 11.848 -6.974 -12.802 1.00 46.10 120 GLY A C 1
ATOM 884 O O . GLY A 1 120 ? 12.543 -7.832 -13.353 1.00 45.74 120 GLY A O 1
ATOM 885 N N . ALA A 1 121 ? 11.692 -5.723 -13.286 1.00 43.49 121 ALA A N 1
ATOM 886 C CA . ALA A 1 121 ? 12.335 -5.209 -14.496 1.00 43.57 121 ALA A CA 1
ATOM 887 C C . ALA A 1 121 ? 13.830 -5.037 -14.239 1.00 48.11 121 ALA A C 1
ATOM 888 O O . ALA A 1 121 ? 14.643 -5.486 -15.044 1.00 47.66 121 ALA A O 1
ATOM 890 N N . LEU A 1 122 ? 14.181 -4.428 -13.087 1.00 45.39 122 LEU A N 1
ATOM 891 C CA . LEU A 1 122 ? 15.549 -4.174 -12.636 1.00 45.60 122 LEU A CA 1
ATOM 892 C C . LEU A 1 122 ? 16.316 -5.465 -12.352 1.00 50.14 122 LEU A C 1
ATOM 893 O O . LEU A 1 122 ? 17.540 -5.475 -12.465 1.00 49.58 122 LEU A O 1
ATOM 898 N N . THR A 1 123 ? 15.601 -6.548 -11.992 1.00 47.42 123 THR A N 1
ATOM 899 C CA . THR A 1 123 ? 16.203 -7.848 -11.705 1.00 47.61 123 THR A CA 1
ATOM 900 C C . THR A 1 123 ? 16.784 -8.540 -12.946 1.00 52.34 123 THR A C 1
ATOM 901 O O . THR A 1 123 ? 17.856 -9.142 -12.860 1.00 52.09 123 THR A O 1
ATOM 905 N N . GLU A 1 124 ? 16.085 -8.431 -14.093 1.00 49.43 124 GLU A N 1
ATOM 906 C CA . GLU A 1 124 ? 16.509 -9.001 -15.373 1.00 49.55 124 GLU A CA 1
ATOM 907 C C . GLU A 1 124 ? 17.290 -7.967 -16.204 1.00 54.03 124 GLU A C 1
ATOM 908 O O . GLU A 1 124 ? 17.812 -8.299 -17.272 1.00 53.57 124 GLU A O 1
ATOM 910 N N . ASN A 1 125 ? 17.380 -6.721 -15.692 1.00 50.98 125 ASN A N 1
ATOM 911 C CA . ASN A 1 125 ? 18.110 -5.608 -16.301 1.00 50.94 125 ASN A CA 1
ATOM 912 C C . ASN A 1 125 ? 18.925 -4.861 -15.215 1.00 55.40 125 ASN A C 1
ATOM 913 O O . ASN A 1 125 ? 18.654 -3.680 -14.971 1.00 54.98 125 ASN A O 1
ATOM 918 N N . PRO A 1 126 ? 19.923 -5.502 -14.540 1.00 52.60 126 PRO A N 1
ATOM 919 C CA . PRO A 1 126 ? 20.673 -4.782 -13.489 1.00 52.53 126 PRO A CA 1
ATOM 920 C C . PRO A 1 126 ? 21.607 -3.669 -13.975 1.00 56.65 126 PRO A C 1
ATOM 921 O O . PRO A 1 126 ? 22.208 -2.976 -13.151 1.00 56.19 126 PRO A O 1
ATOM 925 N N . HIS A 1 127 ? 21.709 -3.481 -15.305 1.00 53.45 127 HIS A N 1
ATOM 926 C CA . HIS A 1 127 ? 22.535 -2.445 -15.924 1.00 53.30 127 HIS A CA 1
ATOM 927 C C . HIS A 1 127 ? 21.841 -1.074 -15.931 1.00 56.99 127 HIS A C 1
ATOM 928 O O . HIS A 1 127 ? 22.526 -0.054 -16.051 1.00 56.55 127 HIS A O 1
ATOM 930 N N . LEU A 1 128 ? 20.491 -1.049 -15.780 1.00 53.32 128 LEU A N 1
ATOM 931 C CA . LEU A 1 128 ? 19.677 0.180 -15.751 1.00 53.00 128 LEU A CA 1
ATOM 932 C C . LEU A 1 128 ? 19.995 1.065 -14.547 1.00 56.53 128 LEU A C 1
ATOM 933 O O . LEU A 1 128 ? 19.741 2.271 -14.575 1.00 56.17 128 LEU A O 1
ATOM 938 N N . VAL A 1 129 ? 20.544 0.451 -13.493 1.00 52.81 129 VAL A N 1
ATOM 939 C CA . VAL A 1 129 ? 21.004 1.126 -12.287 1.00 52.52 129 VAL A CA 1
ATOM 940 C C . VAL A 1 129 ? 22.530 1.085 -12.265 1.00 56.62 129 VAL A C 1
ATOM 941 O O . VAL A 1 129 ? 23.121 0.080 -12.664 1.00 56.35 129 VAL A O 1
ATOM 945 N N . ARG A 1 130 ? 23.163 2.184 -11.848 1.00 53.17 130 ARG A N 1
ATOM 946 C CA . ARG A 1 130 ? 24.619 2.274 -11.787 1.00 52.96 130 ARG A CA 1
ATOM 947 C C . ARG A 1 130 ? 25.120 2.189 -10.348 1.00 56.67 130 ARG A C 1
ATOM 948 O O . ARG A 1 130 ? 26.184 1.616 -10.121 1.00 56.26 130 ARG A O 1
ATOM 950 N N . CYS A 1 131 ? 24.348 2.745 -9.380 1.00 52.94 131 CYS A N 1
ATOM 951 C CA . CYS A 1 131 ? 24.657 2.756 -7.945 1.00 52.57 131 CYS A CA 1
ATOM 952 C C . CYS A 1 131 ? 24.878 1.350 -7.406 1.00 56.48 131 CYS A C 1
ATOM 953 O O . CYS A 1 131 ? 24.003 0.490 -7.532 1.00 56.26 131 CYS A O 1
ATOM 956 N N . ASP A 1 132 ? 26.080 1.124 -6.852 1.00 52.80 132 ASP A N 1
ATOM 957 C CA . ASP A 1 132 ? 26.546 -0.153 -6.313 1.00 52.42 132 ASP A CA 1
ATOM 958 C C . ASP A 1 132 ? 25.722 -0.686 -5.143 1.00 55.19 132 ASP A C 1
ATOM 959 O O . ASP A 1 132 ? 25.527 -1.895 -5.058 1.00 54.81 132 ASP A O 1
ATOM 961 N N . GLY A 1 133 ? 25.239 0.206 -4.275 1.00 50.89 133 GLY A N 1
ATOM 962 C CA . GLY A 1 133 ? 24.457 -0.147 -3.091 1.00 50.27 133 GLY A CA 1
ATOM 963 C C . GLY A 1 133 ? 23.077 -0.732 -3.326 1.00 53.20 133 GLY A C 1
ATOM 964 O O . GLY A 1 133 ? 22.381 -1.069 -2.364 1.00 52.42 133 GLY A O 1
ATOM 965 N N . LEU A 1 134 ? 22.676 -0.864 -4.603 1.00 49.54 134 LEU A N 1
ATOM 966 C CA . LEU A 1 134 ? 21.385 -1.424 -4.999 1.00 49.15 134 LEU A CA 1
ATOM 967 C C . LEU A 1 134 ? 21.427 -2.943 -5.163 1.00 53.26 134 LEU A C 1
ATOM 968 O O . LEU A 1 134 ? 20.392 -3.551 -5.425 1.00 52.79 134 LEU A O 1
ATOM 973 N N . TRP A 1 135 ? 22.610 -3.564 -4.944 1.00 50.03 135 TRP A N 1
ATOM 974 C CA . TRP A 1 135 ? 22.791 -5.017 -5.020 1.00 49.89 135 TRP A CA 1
ATOM 975 C C . TRP A 1 135 ? 21.765 -5.861 -4.217 1.00 53.28 135 TRP A C 1
ATOM 976 O O . TRP A 1 135 ? 21.385 -6.907 -4.749 1.00 52.86 135 TRP A O 1
ATOM 987 N N . PRO A 1 136 ? 21.251 -5.464 -3.006 1.00 49.58 136 PRO A N 1
ATOM 988 C CA . PRO A 1 136 ? 20.239 -6.306 -2.337 1.00 49.36 136 PRO A CA 1
ATOM 989 C C . PRO A 1 136 ? 18.921 -6.367 -3.111 1.00 53.29 136 PRO A C 1
ATOM 990 O O . PRO A 1 136 ? 18.226 -7.374 -3.039 1.00 53.06 136 PRO A O 1
ATOM 994 N N . LEU A 1 137 ? 18.599 -5.302 -3.875 1.00 49.74 137 LEU A N 1
ATOM 995 C CA . LEU A 1 137 ? 17.410 -5.204 -4.725 1.00 49.68 137 LEU A CA 1
ATOM 996 C C . LEU A 1 137 ? 17.530 -6.179 -5.904 1.00 53.79 137 LEU A C 1
ATOM 997 O O . LEU A 1 137 ? 16.519 -6.652 -6.422 1.00 53.12 137 LEU A O 1
ATOM 1002 N N . LEU A 1 138 ? 18.776 -6.470 -6.317 1.00 50.88 138 LEU A N 1
ATOM 1003 C CA . LEU A 1 138 ? 19.114 -7.339 -7.446 1.00 50.97 138 LEU A CA 1
ATOM 1004 C C . LEU A 1 138 ? 19.365 -8.813 -7.062 1.00 55.40 138 LEU A C 1
ATOM 1005 O O . LEU A 1 138 ? 19.726 -9.615 -7.928 1.00 54.98 138 LEU A O 1
ATOM 1010 N N . THR A 1 139 ? 19.157 -9.170 -5.778 1.00 52.38 139 THR A N 1
ATOM 1011 C CA . THR A 1 139 ? 19.311 -10.544 -5.285 1.00 52.31 139 THR A CA 1
ATOM 1012 C C . THR A 1 139 ? 18.055 -11.360 -5.599 1.00 56.64 139 THR A C 1
ATOM 1013 O O . THR A 1 139 ? 18.109 -12.589 -5.645 1.00 56.47 139 THR A O 1
ATOM 1017 N N . LEU A 1 140 ? 16.923 -10.680 -5.798 1.00 53.12 140 LEU A N 1
ATOM 1018 C CA . LEU A 1 140 ? 15.663 -11.351 -6.073 1.00 52.87 140 LEU A CA 1
ATOM 1019 C C . LEU A 1 140 ? 15.455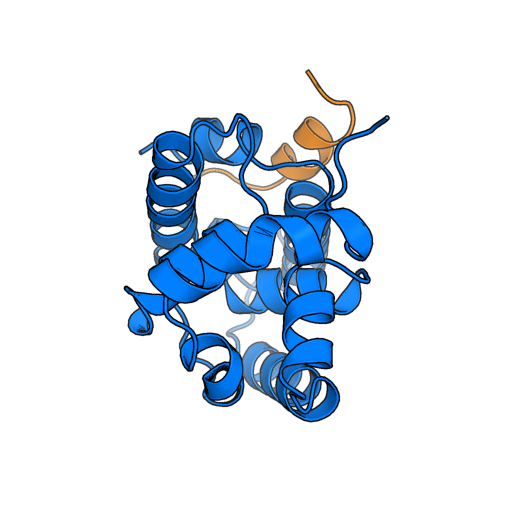 -11.664 -7.539 1.00 56.44 140 LEU A C 1
ATOM 1020 O O . LEU A 1 140 ? 16.061 -11.034 -8.401 1.00 56.33 140 LEU A O 1
ATOM 1025 N N . SER A 1 141 ? 14.642 -12.684 -7.812 1.00 52.25 141 SER A N 1
ATOM 1026 C CA . SER A 1 141 ? 14.250 -13.075 -9.158 1.00 51.72 141 SER A CA 1
ATOM 1027 C C . SER A 1 141 ? 12.752 -12.795 -9.250 1.00 54.67 141 SER A C 1
ATOM 1028 O O . SER A 1 141 ? 12.085 -12.747 -8.218 1.00 54.28 141 SER A O 1
ATOM 1031 N N . GLN A 1 142 ? 12.225 -12.591 -10.460 1.00 50.61 142 GLN A N 1
ATOM 1032 C CA . GLN A 1 142 ? 10.809 -12.276 -10.638 1.00 50.17 142 GLN A CA 1
ATOM 1033 C C . GLN A 1 142 ? 9.869 -13.465 -10.419 1.00 53.93 142 GLN A C 1
ATOM 1034 O O . GLN A 1 142 ? 8.684 -13.252 -10.164 1.00 53.62 142 GLN A O 1
ATOM 1040 N N . SER A 1 143 ? 10.391 -14.707 -10.476 1.00 50.47 143 SER A N 1
ATOM 1041 C CA . SER A 1 143 ? 9.602 -15.911 -10.187 1.00 50.28 143 SER A CA 1
ATOM 1042 C C . SER A 1 143 ? 9.298 -15.889 -8.680 1.00 53.54 143 SER A C 1
ATOM 1043 O O . SER A 1 143 ? 8.180 -16.206 -8.271 1.00 53.12 143 SER A O 1
ATOM 1046 N N . GLN A 1 144 ? 10.289 -15.429 -7.879 1.00 49.54 144 GLN A N 1
ATOM 1047 C CA . GLN A 1 144 ? 10.216 -15.240 -6.430 1.00 49.20 144 GLN A CA 1
ATOM 1048 C C . GLN A 1 144 ? 9.237 -14.115 -6.083 1.00 53.23 144 GLN A C 1
ATOM 1049 O O . GLN A 1 144 ? 8.337 -14.339 -5.276 1.00 52.80 144 GLN A O 1
ATOM 1055 N N . LEU A 1 145 ? 9.401 -12.918 -6.705 1.00 49.83 145 LEU A N 1
ATOM 1056 C CA . LEU A 1 145 ? 8.559 -11.728 -6.494 1.00 49.65 145 LEU A CA 1
ATOM 1057 C C . LEU A 1 145 ? 7.101 -11.973 -6.874 1.00 53.59 145 LEU A C 1
ATOM 1058 O O . LEU A 1 145 ? 6.209 -11.324 -6.326 1.00 52.94 145 LEU A O 1
ATOM 1063 N N . GLN A 1 146 ? 6.870 -12.913 -7.809 1.00 50.62 146 GLN A N 1
ATOM 1064 C CA . GLN A 1 146 ? 5.552 -13.343 -8.274 1.00 50.76 146 GLN A CA 1
ATOM 1065 C C . GLN A 1 146 ? 4.842 -14.106 -7.155 1.00 55.09 146 GLN A C 1
ATOM 1066 O O . GLN A 1 146 ? 3.644 -13.918 -6.952 1.00 54.58 146 GLN A O 1
ATOM 1072 N N . ARG A 1 147 ? 5.589 -14.963 -6.433 1.00 52.10 147 ARG A N 1
ATOM 1073 C CA . ARG A 1 147 ? 5.080 -15.776 -5.332 1.00 52.21 147 ARG A CA 1
ATOM 1074 C C . ARG A 1 147 ? 4.777 -14.942 -4.096 1.00 56.83 147 ARG A C 1
ATOM 1075 O O . ARG A 1 147 ? 3.867 -15.289 -3.350 1.00 56.31 147 ARG A O 1
ATOM 1083 N N . LEU A 1 148 ? 5.526 -13.840 -3.890 1.00 54.06 148 LEU A N 1
ATOM 1084 C CA . LEU A 1 148 ? 5.414 -12.934 -2.741 1.00 54.06 148 LEU A CA 1
ATOM 1085 C C . LEU A 1 148 ? 4.262 -11.919 -2.796 1.00 59.10 148 LEU A C 1
ATOM 1086 O O . LEU A 1 148 ? 4.125 -11.117 -1.868 1.00 58.60 148 LEU A O 1
ATOM 1091 N N . SER A 1 149 ? 3.425 -11.967 -3.856 1.00 56.77 149 SER A N 1
ATOM 1092 C CA . SER A 1 149 ? 2.269 -11.075 -4.023 1.00 57.13 149 SER A CA 1
ATOM 1093 C C . SER A 1 149 ? 1.244 -11.077 -2.857 1.00 62.00 149 SER A C 1
ATOM 1094 O O . SER A 1 149 ? 0.806 -9.980 -2.498 1.00 61.66 149 SER A O 1
ATOM 1097 N N . PRO A 1 150 ? 0.875 -12.227 -2.212 1.00 59.23 150 PRO A N 1
ATOM 1098 C CA . PRO A 1 150 ? -0.075 -12.159 -1.083 1.00 59.16 150 PRO A CA 1
ATOM 1099 C C . PRO A 1 150 ? 0.485 -11.416 0.129 1.00 62.98 150 PRO A C 1
ATOM 1100 O O . PRO A 1 150 ? -0.269 -10.741 0.830 1.00 62.62 150 PRO A O 1
ATOM 1104 N N . LEU A 1 151 ? 1.808 -11.531 0.361 1.00 59.61 151 LEU A N 1
ATOM 1105 C CA . LEU A 1 151 ? 2.524 -10.866 1.451 1.00 59.45 151 LEU A CA 1
ATOM 1106 C C . LEU A 1 151 ? 2.572 -9.348 1.224 1.00 63.51 151 LEU A C 1
ATOM 1107 O O . LEU A 1 151 ? 2.377 -8.586 2.176 1.00 62.99 151 LEU A O 1
ATOM 1112 N N . LEU A 1 152 ? 2.816 -8.919 -0.034 1.00 60.21 152 LEU A N 1
ATOM 1113 C CA . LEU A 1 152 ? 2.890 -7.506 -0.423 1.00 60.10 152 LEU A CA 1
ATOM 1114 C C . LEU A 1 152 ? 1.557 -6.779 -0.258 1.00 64.44 152 LEU A C 1
ATOM 1115 O O . LEU A 1 152 ? 1.549 -5.626 0.159 1.00 63.72 152 LEU A O 1
ATOM 1120 N N . ASP A 1 153 ? 0.434 -7.459 -0.546 1.00 61.76 153 ASP A N 1
ATOM 1121 C CA . ASP A 1 153 ? -0.908 -6.885 -0.399 1.00 61.86 153 ASP A CA 1
ATOM 1122 C C . ASP A 1 153 ? -1.313 -6.756 1.077 1.00 65.84 153 ASP A C 1
ATOM 1123 O O . ASP A 1 153 ? -2.219 -5.988 1.402 1.00 65.70 153 ASP A O 1
ATOM 1128 N N . ALA A 1 154 ? -0.631 -7.501 1.960 1.00 62.07 154 ALA A N 1
ATOM 1129 C CA . ALA A 1 154 ? -0.888 -7.540 3.395 1.00 61.74 154 ALA A CA 1
ATOM 1130 C C . ALA A 1 154 ? -0.119 -6.499 4.219 1.00 65.18 154 ALA A C 1
ATOM 1131 O O . ALA A 1 154 ? -0.497 -6.247 5.366 1.00 64.88 154 ALA A O 1
ATOM 1133 N N . GLN A 1 155 ? 0.977 -5.933 3.670 1.00 61.24 155 GLN A N 1
ATOM 1134 C CA . GLN A 1 155 ? 1.826 -4.987 4.408 1.00 60.83 155 GLN A CA 1
ATOM 1135 C C . GLN A 1 155 ? 2.168 -3.690 3.662 1.00 63.74 155 GLN A C 1
ATOM 1136 O O . GLN A 1 155 ? 2.541 -2.708 4.309 1.00 63.30 155 GLN A O 1
ATOM 1142 N N . SER A 1 156 ? 2.071 -3.682 2.321 1.00 59.58 156 SER A N 1
ATOM 1143 C CA . SER A 1 156 ? 2.440 -2.522 1.501 1.00 58.90 156 SER A CA 1
ATOM 1144 C C . SER A 1 156 ? 1.367 -1.467 1.267 1.00 61.50 156 SER A C 1
ATOM 1145 O O . SER A 1 156 ? 0.213 -1.806 1.019 1.00 60.94 156 SER A O 1
ATOM 1148 N N . ASP A 1 157 ? 1.799 -0.186 1.265 1.00 57.31 157 ASP A N 1
ATOM 1149 C CA . ASP A 1 157 ? 1.019 1.022 0.987 1.00 56.81 157 ASP A CA 1
ATOM 1150 C C . ASP A 1 157 ? 0.560 1.021 -0.452 1.00 60.17 157 ASP A C 1
ATOM 1151 O O . ASP A 1 157 ? -0.363 1.757 -0.804 1.00 59.73 157 ASP A O 1
ATOM 1156 N N . GLU A 1 158 ? 1.223 0.218 -1.298 1.00 56.47 158 GLU A N 1
ATOM 1157 C CA . GLU A 1 158 ? 0.897 0.039 -2.708 1.00 56.20 158 GLU A CA 1
ATOM 1158 C C . GLU A 1 158 ? -0.412 -0.736 -2.873 1.00 61.77 158 GLU A C 1
ATOM 1159 O O . GLU A 1 158 ? -0.745 -1.186 -3.970 1.00 61.11 158 GLU A O 1
ATOM 1165 N N . CYS A 1 159 ? -1.138 -0.866 -1.764 1.00 60.02 159 CYS A N 1
ATOM 1166 C CA . CYS A 1 159 ? -2.377 -1.554 -1.511 1.00 60.62 159 CYS A CA 1
ATOM 1167 C C . CYS A 1 159 ? -3.506 -1.108 -2.389 1.00 65.10 159 CYS A C 1
ATOM 1168 O O . CYS A 1 159 ? -3.989 0.036 -2.242 1.00 64.92 159 CYS A O 1
ATOM 1171 N N . PRO A 1 160 ? -4.077 -1.955 -3.268 1.00 61.72 160 PRO A N 1
ATOM 1172 C CA . PRO A 1 160 ? -5.356 -1.536 -3.835 1.00 61.53 160 PRO A CA 1
ATOM 1173 C C . PRO A 1 160 ? -6.392 -1.637 -2.688 1.00 64.97 160 PRO A C 1
ATOM 1174 O O . PRO A 1 160 ? -6.214 -2.348 -1.697 1.00 64.74 160 PRO A O 1
ATOM 1178 N N . GLU A 1 161 ? -7.369 -0.765 -2.777 1.00 60.81 161 GLU A N 1
ATOM 1179 C CA . GLU A 1 161 ? -8.419 -0.342 -1.882 1.00 60.14 161 GLU A CA 1
ATOM 1180 C C . GLU A 1 161 ? -9.055 -1.135 -0.718 1.00 63.33 161 GLU A C 1
ATOM 1181 O O . GLU A 1 161 ? -8.934 -0.728 0.445 1.00 63.05 161 GLU A O 1
ATOM 1187 N N . THR A 1 162 ? -9.872 -2.135 -1.050 1.00 59.10 162 THR A N 1
ATOM 1188 C CA . THR A 1 162 ? -10.897 -2.684 -0.189 1.00 69.87 162 THR A CA 1
ATOM 1189 C C . THR A 1 162 ? -10.629 -4.028 0.509 1.00 108.35 162 THR A C 1
ATOM 1190 O O . THR A 1 162 ? -10.981 -4.198 1.680 1.00 73.06 162 THR A O 1
ATOM 1194 N N . TRP B 2 3 ? -7.428 10.142 -15.373 1.00 64.67 10 TRP Z N 1
ATOM 1195 C CA . TRP B 2 3 ? -7.593 11.588 -15.260 1.00 64.47 10 TRP Z CA 1
ATOM 1196 C C . TRP B 2 3 ? -7.334 12.072 -13.819 1.00 68.27 10 TRP Z C 1
ATOM 1197 O O . TRP B 2 3 ? -8.121 12.847 -13.267 1.00 67.91 10 TRP Z O 1
ATOM 1199 N N . ASP B 2 4 ? -6.220 11.624 -13.215 1.00 64.67 11 ASP Z N 1
ATOM 1200 C CA . ASP B 2 4 ? -5.898 12.003 -11.842 1.00 64.46 11 ASP Z CA 1
ATOM 1201 C C . ASP B 2 4 ? -5.333 13.396 -11.683 1.00 68.09 11 ASP Z C 1
ATOM 1202 O O . ASP B 2 4 ? -4.570 13.878 -12.526 1.00 67.32 11 ASP Z O 1
ATOM 1206 N N . SER B 2 5 ? -5.692 14.016 -10.548 1.00 64.88 12 SER Z N 1
ATOM 1207 C CA . SER B 2 5 ? -5.250 15.332 -10.096 1.00 64.83 12 SER Z CA 1
ATOM 1208 C C . SER B 2 5 ? -3.729 15.295 -9.890 1.00 68.89 12 SER Z C 1
ATOM 1209 O O . SER B 2 5 ? -3.069 16.328 -10.000 1.00 68.40 12 SER Z O 1
ATOM 1212 N N . VAL B 2 6 ? -3.193 14.086 -9.596 1.00 65.58 13 VAL Z N 1
ATOM 1213 C CA . VAL B 2 6 ? -1.788 13.795 -9.315 1.00 65.38 13 VAL Z CA 1
ATOM 1214 C C . VAL B 2 6 ? -0.933 13.380 -10.524 1.00 68.97 13 VAL Z C 1
ATOM 1215 O O . VAL B 2 6 ? 0.290 13.561 -10.473 1.00 68.40 13 VAL Z O 1
ATOM 1217 N N . TYR B 2 7 ? -1.543 12.805 -11.590 1.00 65.27 14 TYR Z N 1
ATOM 1218 C CA . TYR B 2 7 ? -0.776 12.442 -12.788 1.00 64.96 14 TYR Z CA 1
ATOM 1219 C C . TYR B 2 7 ? -0.340 13.703 -13.517 1.00 68.02 14 TYR Z C 1
ATOM 1220 O O . TYR B 2 7 ? 0.772 13.751 -14.040 1.00 67.46 14 TYR Z O 1
ATOM 1229 N N . ALA B 2 8 ? -1.212 14.730 -13.513 1.00 64.01 15 ALA Z N 1
ATOM 1230 C CA . ALA B 2 8 ? -0.982 16.037 -14.123 1.00 63.60 15 ALA Z CA 1
ATOM 1231 C C . ALA B 2 8 ? 0.201 16.750 -13.467 1.00 66.76 15 ALA Z C 1
ATOM 1232 O O . ALA B 2 8 ? 1.054 17.278 -14.178 1.00 66.46 15 ALA Z O 1
ATOM 1234 N N . SER B 2 9 ? 0.267 16.726 -12.121 1.00 62.60 16 SER Z N 1
ATOM 1235 C CA . SER B 2 9 ? 1.326 17.341 -11.312 1.00 62.19 16 SER Z CA 1
ATOM 1236 C C . SER B 2 9 ? 2.698 16.757 -11.658 1.00 65.24 16 SER Z C 1
ATOM 1237 O O . SER B 2 9 ? 3.697 17.472 -11.610 1.00 64.69 16 SER Z O 1
ATOM 1240 N N . LEU B 2 10 ? 2.739 15.451 -11.979 1.00 61.23 17 LEU Z N 1
ATOM 1241 C CA . LEU B 2 10 ? 3.927 14.721 -12.423 1.00 60.73 17 LEU Z CA 1
ATOM 1242 C C . LEU B 2 10 ? 4.286 15.175 -13.841 1.00 64.06 17 LEU Z C 1
ATOM 1243 O O . LEU B 2 10 ? 5.441 15.526 -14.089 1.00 63.27 17 LEU Z O 1
ATOM 1248 N N . PHE B 2 11 ? 3.283 15.244 -14.745 1.00 60.79 18 PHE Z N 1
ATOM 1249 C CA . PHE B 2 11 ? 3.442 15.637 -16.150 1.00 60.76 18 PHE Z CA 1
ATOM 1250 C C . PHE B 2 11 ? 4.010 17.004 -16.332 1.00 65.06 18 PHE Z C 1
ATOM 1251 O O . PHE B 2 11 ? 4.631 17.284 -17.359 1.00 64.55 18 PHE Z O 1
ATOM 1259 N N . GLU B 2 12 ? 3.771 17.872 -15.344 1.00 61.97 19 GLU Z N 1
ATOM 1260 C CA . GLU B 2 12 ? 4.297 19.218 -15.281 1.00 61.91 19 GLU Z CA 1
ATOM 1261 C C . GLU B 2 12 ? 5.771 19.263 -15.646 1.00 65.69 19 GLU Z C 1
ATOM 1262 O O . GLU B 2 12 ? 6.311 20.352 -15.794 1.00 65.34 19 GLU Z O 1
ATOM 1268 N N . LYS B 2 13 ? 6.449 18.083 -15.711 1.00 61.94 20 LYS Z N 1
ATOM 1269 C CA . LYS B 2 13 ? 7.885 17.978 -15.883 1.00 61.48 20 LYS Z CA 1
ATOM 1270 C C . LYS B 2 13 ? 8.508 17.195 -17.054 1.00 65.25 20 LYS Z C 1
ATOM 1271 O O . LYS B 2 13 ? 8.836 16.016 -16.982 1.00 65.14 20 LYS Z O 1
ATOM 1277 N N . ILE B 2 14 ? 8.672 17.923 -18.145 1.00 61.36 21 ILE Z N 1
ATOM 1278 C CA . ILE B 2 14 ? 9.584 17.892 -19.286 1.00 61.07 21 ILE Z CA 1
ATOM 1279 C C . ILE B 2 14 ? 9.786 16.692 -20.255 1.00 64.69 21 ILE Z C 1
ATOM 1280 O O . ILE B 2 14 ? 10.910 16.208 -20.391 1.00 64.10 21 ILE Z O 1
ATOM 1282 N N . ASN B 2 15 ? 8.755 16.329 -21.046 1.00 61.20 22 ASN Z N 1
ATOM 1283 C CA . ASN B 2 15 ? 8.816 15.188 -21.977 1.00 60.92 22 ASN Z CA 1
ATOM 1284 C C . ASN B 2 15 ? 9.398 15.423 -23.365 1.00 64.75 22 ASN Z C 1
ATOM 1285 O O . ASN B 2 15 ? 8.672 15.814 -24.280 1.00 64.35 22 ASN Z O 1
ATOM 1290 N N . LEU B 2 16 ? 10.693 15.114 -23.536 1.00 61.21 23 LEU Z N 1
ATOM 1291 C CA . LEU B 2 16 ? 11.485 15.366 -24.745 1.00 89.33 23 LEU Z CA 1
ATOM 1292 C C . LEU B 2 16 ? 12.808 14.603 -24.692 1.00 123.10 23 LEU Z C 1
ATOM 1293 O O . LEU B 2 16 ? 13.162 13.927 -25.656 1.00 87.32 23 LEU Z O 1
#

Nearest PDB structures (foldseek):
  4hh6-assembly1_A  TM=1.006E+00  e=4.718E-26  Escherichia coli 042
  4hh5-assembly1_A  TM=9.871E-01  e=1.949E-22  Escherichia coli 042
  4uqw-assembly1_A  TM=7.995E-01  e=4.355E-08  Pseudomonas aeruginosa PAO1
  3zri-assembly1_A  TM=8.544E-01  e=1.012E-07  Vibrio cholerae V52
  7aa4-assembly1_A  TM=8.000E-01  e=6.609E-05  Mycobacterium tuberculosis

Radius of gyration: 14.99 Å; Cα contacts (8 Å, |Δi|>4): 248; chains: 2; bounding box: 39×41×32 Å

Foldseek 3Di:
DFDVVLLVQADPLLNVLVVVLQVVCLVQAPAARAVLSSVLSSLVPDQFLCVLCCVVVPPPSVLLNVLSVVVVVVDDHDHNDTYDHDPLRRQLSVQLVVQQVVLVHSHRGVLSSLQSCLVVVVSDDRPSCVVSNVDHVVRSSVCVVSNCVGHPSHPDD/DDPPVVVVVVDDDD

CATH classification: 1.10.1780.10

B-factor: mean 54.96, std 13.56, range [31.32, 123.1]

InterPro domains:
  IPR001270 ClpA/B family [PR00300] (617-635)
  IPR001270 ClpA/B family [PR00300] (662-680)
  IPR001270 ClpA/B family [PR00300] (691-709)
  IPR001270 ClpA/B family [PR00300] (724-738)
  IPR003593 AAA+ ATPase domain [SM00382] (236-381)
  IPR003593 AAA+ ATPase domain [SM00382] (613-784)
  IPR003959 ATPase, AAA-type, core [PF00004] (241-354)
  IPR003959 ATPase, AAA-type, core [PF07724] (615-778)
  IPR004176 Clp, repeat (R) N-terminal domain [PF02861] (14-121)
  IPR004176 Clp, repeat (R) N-terminal domain [PS51903] (8-165)
  IPR017729 AAA+ ATPase ClpV1 [TIGR03345] (11-867)
  IPR018368 ClpA/B, conserved site 1 [PS00870] (332-344)
  IPR019489 Clp ATPase, C-terminal [PF10431] (784-859)
  IPR019489 Clp ATPase, C-terminal [SM01086] (784-877)
  IPR027417 P-loop containing nucleoside triphosphate hydrolase [G3DSA:3.40.50.300] (195-380)
  IPR027417 P-loop containing nucleoside triphosphate hydrolase [G3DSA:3.40.50.300] (382-560)
  IPR027417 P-loop containing nucleoside triphosphate hydrolase [G3DSA:3.40.50.300] (565-781)
  IPR027417 P-loop containing nucleoside triphosphate hydrolase [SSF52540] (198-540)
  IPR027417 P-loop containing nucleoside triphosphate hydrolase [SSF52540] (562-855)
  IPR036628 Clp, N-terminal domain superfamily [G3DSA:1.10.1780.10] (1-159)

Solvent-accessible surface area: 8421 Å² total; per-residue (Å²): 126,110,21,44,45,4,5,134,108,0,22,118,13,0,2,133,0,0,42,16,0,0,48,34,0,31,112,54,7,8,66,77,1,8,1,3,0,1,4,2,38,2,22,88,48,28,42,2,0,3,24,2,0,0,129,103,87,127,29,100,52,70,52,3,75,61,38,0,58,38,59,1,89,131,36,106,140,83,115,69,82,139,3,37,24,4,115,32,0,34,32,2,0,52,70,0,61,43,21,0,45,161,67,69,72,123,81,0,24,0,12,5,2,1,2,2,0,27,84,51,72,100,29,11,76,7,88,14,0,165,9,0,52,86,12,42,50,67,67,7,88,174,22,44,96,40,2,78,81,94,6,77,11,70,107,166,177,153,46,112,51,22,58,41,6,61,112,42,23,56,219

Secondary structure (DSSP, 8-state):
--HHHHHTTB-HHHHHHHHHHHHHHHHH-BSEE-HHHHHHHHHHH-S-HHHHHHHHHT--HHHHHHHHHHHHHTSPB--SS-PEEPHHHHHHHHHHHHHHHHTT-SSB-HHHHHHHHHH-TTS---GGGGGGGS--HHHHHHTHHHHHHH-TT----/--HHHHHHHTS---

Sequence (171 aa):
ENSAALLRRLNHYCARALEGAASLCQTRAHAEITPEHWLLKLLEQGEGDLTVLGRRYDWDMDAIWQSLLGWLDNQPRSVRSRPQLAQSLNALLKQAWMVASLQGEEHIRSVHLLGALTENPHLVRCDGLWPLLTLSQSQLQRLSPLLDAQSDECPETWDSVYASLFEKINL